Protein AF-A0AA42B8Q0-F1 (afdb_monomer_lite)

Organism: NCBI:txid1215918

Secondary structure (DSSP, 8-state):
-----HHHHHHHHHHHHHHHHHHHHHHHGGG--HHHHHHHHHHHHHHHHHTT-TT--HHHHHHHHHHS-HHHHHHHHHHHHHHTT---SSTT------S-SS------HHHHHHHHHHHHHHHS------SSPP-GGG--

Structure (mmCIF, N/CA/C/O backbone):
data_AF-A0AA42B8Q0-F1
#
_entry.id   AF-A0AA42B8Q0-F1
#
loop_
_atom_site.group_PDB
_atom_site.id
_atom_site.type_symbol
_atom_site.label_atom_id
_atom_site.label_alt_id
_atom_site.label_comp_id
_atom_site.label_asym_id
_atom_site.label_entity_id
_atom_site.label_seq_id
_atom_site.pdbx_PDB_ins_code
_atom_site.Cartn_x
_atom_site.Cartn_y
_atom_site.Cartn_z
_atom_site.occupancy
_atom_site.B_iso_or_equiv
_atom_site.auth_seq_id
_atom_site.auth_comp_id
_atom_site.auth_asym_id
_atom_site.auth_atom_id
_atom_site.pdbx_PDB_model_num
ATOM 1 N N . MET A 1 1 ? -4.979 -36.202 17.375 1.00 39.47 1 MET A N 1
ATOM 2 C CA . MET A 1 1 ? -4.021 -35.081 17.278 1.00 39.47 1 MET A CA 1
ATOM 3 C C . MET A 1 1 ? -3.954 -34.661 15.822 1.00 39.47 1 MET A C 1
ATOM 5 O O . MET A 1 1 ? -3.496 -35.452 15.009 1.00 39.47 1 MET A O 1
ATOM 9 N N . GLN A 1 2 ? -4.483 -33.490 15.465 1.00 44.19 2 GLN A N 1
ATOM 10 C CA . GLN A 1 2 ? -4.248 -32.917 14.136 1.00 44.19 2 GLN A CA 1
ATOM 11 C C . GLN A 1 2 ? -2.818 -32.376 14.113 1.00 44.19 2 GLN A C 1
ATOM 13 O O . GLN A 1 2 ? -2.472 -31.523 14.929 1.00 44.19 2 GLN A O 1
ATOM 18 N N . TYR A 1 3 ? -1.984 -32.899 13.216 1.00 44.22 3 TYR A N 1
ATOM 19 C CA . TYR A 1 3 ? -0.681 -32.313 12.929 1.00 44.22 3 TYR A CA 1
ATOM 20 C C . TYR A 1 3 ? -0.913 -30.927 12.324 1.00 44.22 3 TYR A C 1
ATOM 22 O O . TYR A 1 3 ? -1.395 -30.805 11.200 1.00 44.22 3 TYR A O 1
ATOM 30 N N . PHE A 1 4 ? -0.612 -29.883 13.092 1.00 48.84 4 PHE A N 1
ATOM 31 C CA . PHE A 1 4 ? -0.596 -28.515 12.592 1.00 48.84 4 PHE A CA 1
ATOM 32 C C . PHE A 1 4 ? 0.594 -28.396 11.635 1.00 48.84 4 PHE A C 1
ATOM 34 O O . PHE A 1 4 ? 1.751 -28.418 12.058 1.00 48.84 4 PHE A O 1
ATOM 41 N N . ASN A 1 5 ? 0.322 -28.355 10.334 1.00 57.59 5 ASN A N 1
ATOM 42 C CA . ASN A 1 5 ? 1.360 -28.237 9.324 1.00 57.59 5 ASN A CA 1
ATOM 43 C C . ASN A 1 5 ? 1.930 -26.811 9.363 1.00 57.59 5 ASN A C 1
ATOM 45 O O . ASN A 1 5 ? 1.230 -25.834 9.091 1.00 57.59 5 ASN A O 1
ATOM 49 N N . ILE A 1 6 ? 3.206 -26.683 9.726 1.00 54.44 6 ILE A N 1
ATOM 50 C CA . ILE A 1 6 ? 3.905 -25.391 9.836 1.00 54.44 6 ILE A CA 1
ATOM 51 C C . ILE A 1 6 ? 3.872 -24.636 8.498 1.00 54.44 6 ILE A C 1
ATOM 53 O O . ILE A 1 6 ? 3.787 -23.409 8.486 1.00 54.44 6 ILE A O 1
ATOM 57 N N . PHE A 1 7 ? 3.866 -25.355 7.371 1.00 54.06 7 PHE A N 1
ATOM 58 C CA . PHE A 1 7 ? 3.724 -24.747 6.050 1.00 54.06 7 PHE A CA 1
ATOM 59 C C . PHE A 1 7 ? 2.367 -24.072 5.866 1.00 54.06 7 PHE A C 1
ATOM 61 O O . PHE A 1 7 ? 2.322 -22.940 5.386 1.00 54.06 7 PHE A O 1
ATOM 68 N N . ASP A 1 8 ? 1.284 -24.703 6.322 1.00 56.94 8 ASP A N 1
ATOM 69 C CA . ASP A 1 8 ? -0.042 -24.095 6.264 1.00 56.94 8 ASP A CA 1
ATOM 70 C C . ASP A 1 8 ? -0.073 -22.843 7.142 1.00 56.94 8 ASP A C 1
ATOM 72 O O . ASP A 1 8 ? -0.479 -21.784 6.672 1.00 56.94 8 ASP A O 1
ATOM 76 N N . TYR A 1 9 ? 0.446 -22.897 8.369 1.00 53.69 9 TYR A N 1
ATOM 77 C CA . TYR A 1 9 ? 0.501 -21.722 9.245 1.00 53.69 9 TYR A CA 1
ATOM 78 C C . TYR A 1 9 ? 1.260 -20.539 8.614 1.00 53.69 9 TYR A C 1
ATOM 80 O O . TYR A 1 9 ? 0.763 -19.414 8.629 1.00 53.69 9 TYR A O 1
ATOM 88 N N . LEU A 1 10 ? 2.422 -20.794 8.002 1.00 54.22 10 LEU A N 1
ATOM 89 C CA . LEU A 1 10 ? 3.245 -19.762 7.361 1.00 54.22 10 LEU A CA 1
ATOM 90 C C . LEU A 1 10 ? 2.609 -19.178 6.093 1.00 54.22 10 LEU A C 1
ATOM 92 O O . LEU A 1 10 ? 2.800 -18.001 5.793 1.00 54.22 10 LEU A O 1
ATOM 96 N N . VAL A 1 11 ? 1.868 -19.977 5.325 1.00 58.00 11 VAL A N 1
ATOM 97 C CA . VAL A 1 11 ? 1.119 -19.481 4.159 1.00 58.00 11 VAL A CA 1
ATOM 98 C C . VAL A 1 11 ? -0.072 -18.636 4.615 1.00 58.00 11 VAL A C 1
ATOM 100 O O . VAL A 1 11 ? -0.304 -17.551 4.079 1.00 58.00 11 VAL A O 1
ATOM 103 N N . HIS A 1 12 ? -0.787 -19.076 5.653 1.00 57.50 12 HIS A N 1
ATOM 104 C CA . HIS A 1 12 ? -1.933 -18.353 6.205 1.00 57.50 12 HIS A CA 1
ATOM 105 C C . HIS A 1 12 ? -1.534 -17.043 6.895 1.00 57.50 12 HIS A C 1
ATOM 107 O O . HIS A 1 12 ? -2.275 -16.064 6.784 1.00 57.50 12 HIS A O 1
ATOM 113 N N . SER A 1 13 ? -0.380 -16.996 7.573 1.00 60.75 13 SER A N 1
ATOM 114 C CA . SER A 1 13 ? 0.130 -15.766 8.187 1.00 60.75 13 SER A CA 1
ATOM 115 C C . SER A 1 13 ? 0.492 -14.733 7.119 1.00 60.75 13 SER A C 1
ATOM 117 O O . SER A 1 13 ? 0.012 -13.608 7.176 1.00 60.75 13 SER A O 1
ATOM 119 N N . LYS A 1 14 ? 1.203 -15.143 6.060 1.00 74.88 14 LYS A N 1
ATOM 120 C CA . LYS A 1 14 ? 1.552 -14.256 4.937 1.00 74.88 14 LYS A CA 1
ATOM 121 C C . LYS A 1 14 ? 0.322 -13.704 4.218 1.00 74.88 14 LYS A C 1
ATOM 123 O O . LYS A 1 14 ? 0.270 -12.517 3.909 1.00 74.88 14 LYS A O 1
ATOM 128 N N . ALA A 1 15 ? -0.682 -14.548 3.979 1.00 80.31 15 ALA A N 1
ATOM 129 C CA . ALA A 1 15 ? -1.929 -14.126 3.346 1.00 80.31 15 ALA A CA 1
ATOM 130 C C . ALA A 1 15 ? -2.729 -13.144 4.221 1.00 80.31 15 ALA A C 1
ATOM 132 O O . ALA A 1 15 ? -3.386 -12.245 3.694 1.00 80.31 15 ALA A O 1
ATOM 133 N N . LYS A 1 16 ? -2.681 -13.304 5.551 1.00 85.75 16 LYS A N 1
ATOM 134 C CA . LYS A 1 16 ? -3.299 -12.369 6.499 1.00 85.75 16 LYS A CA 1
ATOM 135 C C . LYS A 1 16 ? -2.592 -11.012 6.465 1.00 85.75 16 LYS A C 1
ATOM 137 O O . LYS A 1 16 ? -3.272 -10.004 6.322 1.00 85.75 16 LYS A O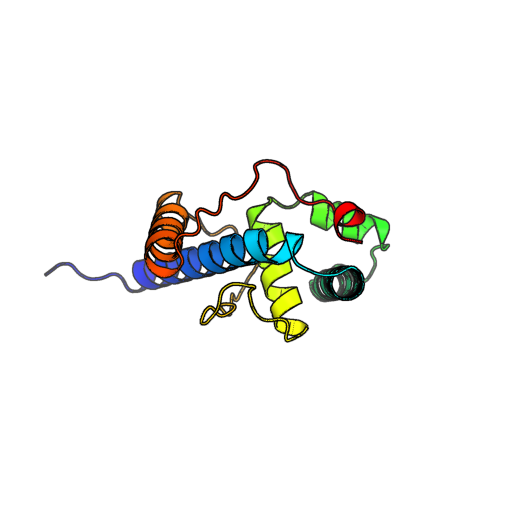 1
ATOM 142 N N . ASP A 1 17 ? -1.266 -10.998 6.541 1.00 89.75 17 ASP A N 1
ATOM 143 C CA . ASP A 1 17 ? -0.472 -9.766 6.591 1.00 89.75 17 ASP A CA 1
ATOM 144 C C . ASP A 1 17 ? -0.626 -8.943 5.301 1.00 89.75 17 ASP A C 1
ATOM 146 O O . ASP A 1 17 ? -0.835 -7.732 5.353 1.00 89.75 17 ASP A O 1
ATOM 150 N N . GLN A 1 18 ? -0.641 -9.605 4.136 1.00 89.06 18 GLN A N 1
ATOM 151 C CA . GLN A 1 18 ? -0.931 -8.952 2.853 1.00 89.06 18 GLN A CA 1
ATOM 152 C C . GLN A 1 18 ? -2.365 -8.404 2.768 1.00 89.06 18 GLN A C 1
ATOM 154 O O . GLN A 1 18 ? -2.595 -7.330 2.209 1.00 89.06 18 GLN A O 1
ATOM 159 N N . ALA A 1 19 ? -3.351 -9.133 3.301 1.00 90.25 19 ALA A N 1
ATOM 160 C CA . ALA A 1 19 ? -4.738 -8.669 3.354 1.00 90.25 19 ALA A CA 1
ATOM 161 C C . ALA A 1 19 ? -4.895 -7.452 4.282 1.00 90.25 19 ALA A C 1
ATOM 163 O O . ALA A 1 19 ? -5.654 -6.531 3.983 1.00 90.25 19 ALA A O 1
ATOM 164 N N . GLU A 1 20 ? -4.166 -7.447 5.394 1.00 92.81 20 GLU A N 1
ATOM 165 C CA . GLU A 1 20 ? -4.131 -6.367 6.372 1.00 92.81 20 GLU A CA 1
ATOM 166 C C . GLU A 1 20 ? -3.482 -5.112 5.811 1.00 92.81 20 GLU A C 1
ATOM 168 O O . GLU A 1 20 ? -4.132 -4.068 5.789 1.00 92.81 20 GLU A O 1
ATOM 173 N N . ASN A 1 21 ? -2.292 -5.230 5.228 1.00 93.88 21 ASN A N 1
ATOM 174 C CA . ASN A 1 21 ? -1.650 -4.129 4.519 1.00 93.88 21 ASN A CA 1
ATOM 175 C C . ASN A 1 21 ? -2.553 -3.561 3.421 1.00 93.88 21 ASN A C 1
ATOM 177 O O . ASN A 1 21 ? -2.723 -2.347 3.344 1.00 93.88 21 ASN A O 1
ATOM 181 N N . ALA A 1 22 ? -3.194 -4.420 2.619 1.00 93.19 22 ALA A N 1
ATOM 182 C CA . ALA A 1 22 ? -4.069 -3.963 1.546 1.00 93.19 22 ALA A CA 1
ATOM 183 C C . ALA A 1 22 ? -5.285 -3.173 2.060 1.00 93.19 22 ALA A C 1
ATOM 185 O O . ALA A 1 22 ? -5.589 -2.104 1.533 1.00 93.19 22 ALA A O 1
ATOM 186 N N . LEU A 1 23 ? -5.973 -3.663 3.098 1.00 94.06 23 LEU A N 1
ATOM 187 C CA . LEU A 1 23 ? -7.122 -2.964 3.688 1.00 94.06 23 LEU A CA 1
ATOM 188 C C . LEU A 1 23 ? -6.706 -1.651 4.363 1.00 94.06 23 LEU A C 1
ATOM 190 O O . LEU A 1 23 ? -7.378 -0.632 4.204 1.00 94.06 23 LEU A O 1
ATOM 194 N N . LEU A 1 24 ? -5.591 -1.649 5.092 1.00 96.06 24 LEU A N 1
ATOM 195 C CA . LEU A 1 24 ? -5.077 -0.445 5.739 1.00 96.06 24 LEU A CA 1
ATOM 196 C C . LEU A 1 24 ? -4.644 0.604 4.707 1.00 96.06 24 LEU A C 1
ATOM 198 O O . LEU A 1 24 ? -4.985 1.778 4.863 1.00 96.06 24 LEU A O 1
ATOM 202 N N . ALA A 1 25 ? -3.973 0.196 3.628 1.00 95.62 25 ALA A N 1
ATOM 203 C CA . ALA A 1 25 ? -3.591 1.076 2.526 1.00 95.62 25 ALA A CA 1
ATOM 204 C C . ALA A 1 25 ? -4.820 1.657 1.813 1.00 95.62 25 ALA A C 1
ATOM 206 O O . ALA A 1 25 ? -4.888 2.866 1.607 1.00 95.62 25 ALA A O 1
ATOM 207 N N . GLU A 1 26 ? -5.830 0.830 1.522 1.00 95.56 26 GLU A N 1
ATOM 208 C CA . GLU A 1 26 ? -7.091 1.252 0.891 1.00 95.56 26 GLU A CA 1
ATOM 209 C C . GLU A 1 26 ? -7.788 2.345 1.713 1.00 95.56 26 GLU A C 1
ATOM 211 O O . GLU A 1 26 ? -8.314 3.314 1.170 1.00 95.56 26 GLU A O 1
ATOM 216 N N . TYR A 1 27 ? -7.762 2.220 3.040 1.00 95.69 27 TYR A N 1
ATOM 217 C CA . TYR A 1 27 ? -8.347 3.215 3.930 1.00 95.69 27 TYR A CA 1
ATOM 218 C C . TYR A 1 27 ? -7.464 4.453 4.120 1.00 95.69 27 TYR A C 1
ATOM 220 O O . TYR A 1 27 ? -7.992 5.550 4.318 1.00 95.69 27 TYR A O 1
ATOM 228 N N . THR A 1 28 ? -6.142 4.296 4.097 1.00 95.88 28 THR A N 1
ATOM 229 C CA . THR A 1 28 ? -5.180 5.378 4.360 1.00 95.88 28 THR A CA 1
ATOM 230 C C . THR A 1 28 ? -5.031 6.300 3.155 1.00 95.88 28 THR A C 1
ATOM 232 O O . THR A 1 28 ? -5.075 7.516 3.318 1.00 95.88 28 THR A O 1
ATOM 235 N N . LEU A 1 29 ? -4.956 5.742 1.943 1.00 94.44 29 LEU A N 1
ATOM 236 C CA . LEU A 1 29 ? -4.660 6.475 0.710 1.00 94.44 29 LEU A CA 1
ATOM 237 C C . LEU A 1 29 ? -5.555 7.714 0.471 1.00 94.44 29 LEU A C 1
ATOM 239 O O . LEU A 1 29 ? -5.014 8.778 0.165 1.00 94.44 29 LEU A O 1
ATOM 243 N N . PRO A 1 30 ? -6.893 7.664 0.655 1.00 93.38 30 PRO A N 1
ATOM 244 C CA . PRO A 1 30 ? -7.746 8.836 0.447 1.00 93.38 30 PRO A CA 1
ATOM 245 C C . PRO A 1 30 ? -7.548 9.955 1.479 1.00 93.38 30 PRO A C 1
ATOM 247 O O . PRO A 1 30 ? -8.021 11.063 1.247 1.00 93.38 30 PRO A O 1
ATOM 250 N N . LYS A 1 31 ? -6.899 9.670 2.617 1.00 94.06 31 LYS A N 1
ATOM 251 C CA . LYS A 1 31 ? -6.686 10.626 3.717 1.00 94.06 31 LYS A CA 1
ATOM 252 C C . LYS A 1 31 ? -5.333 11.325 3.668 1.00 94.06 31 LYS A C 1
ATOM 254 O O . LYS A 1 31 ? -5.114 12.240 4.453 1.00 94.06 31 LYS A O 1
ATOM 259 N N . LEU A 1 32 ? -4.440 10.888 2.783 1.00 93.81 32 LEU A N 1
ATOM 260 C CA . LEU A 1 32 ? -3.162 11.551 2.573 1.00 93.81 32 LEU A CA 1
ATOM 261 C C . LEU A 1 32 ? -3.390 12.932 1.956 1.00 93.81 32 LEU A C 1
ATOM 263 O O . LEU A 1 32 ? -4.212 13.087 1.043 1.00 93.81 32 LEU A O 1
ATOM 267 N N . ASP A 1 33 ? -2.644 13.918 2.443 1.00 93.94 33 ASP A N 1
ATOM 268 C CA . ASP A 1 33 ? -2.584 15.231 1.813 1.00 93.94 33 ASP A CA 1
ATOM 269 C C . ASP A 1 33 ? -1.796 15.180 0.490 1.00 93.94 33 ASP A C 1
ATOM 271 O O . ASP A 1 33 ? -1.260 14.141 0.092 1.00 93.94 33 ASP A O 1
ATOM 275 N N . GLY A 1 34 ? -1.764 16.305 -0.230 1.00 92.12 34 GLY A N 1
ATOM 276 C CA . GLY A 1 34 ? -1.089 16.385 -1.527 1.00 92.12 34 GLY A CA 1
ATOM 277 C C . GLY A 1 34 ? 0.420 16.135 -1.453 1.00 92.12 34 GLY A C 1
ATOM 278 O O . GLY A 1 34 ? 0.972 15.5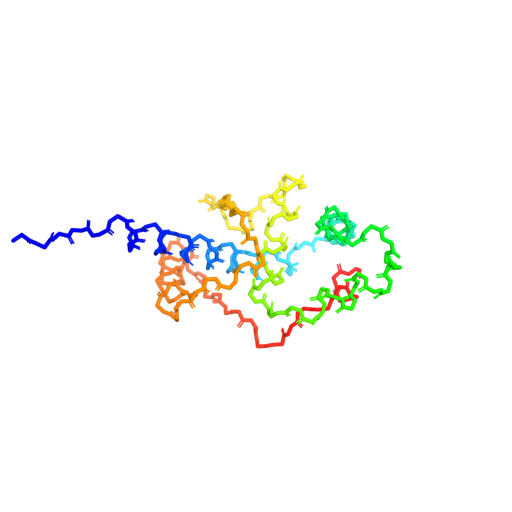22 -2.363 1.00 92.12 34 GLY A O 1
ATOM 279 N N . LEU A 1 35 ? 1.082 16.547 -0.369 1.00 92.50 35 LEU A N 1
ATOM 280 C CA . LEU A 1 35 ? 2.525 16.371 -0.210 1.00 92.50 35 LEU A CA 1
ATOM 281 C C . LEU A 1 35 ? 2.865 14.897 0.037 1.00 92.50 35 LEU A C 1
ATOM 283 O O . LEU A 1 35 ? 3.711 14.337 -0.658 1.00 92.50 35 LEU A O 1
ATOM 287 N N . CYS A 1 36 ? 2.155 14.245 0.961 1.00 94.19 36 CYS A N 1
ATOM 288 C CA . CYS A 1 36 ? 2.317 12.818 1.234 1.00 94.19 36 CYS A CA 1
ATOM 289 C C . CYS A 1 36 ? 2.026 11.968 -0.006 1.00 94.19 36 CYS A C 1
ATOM 291 O O . CYS A 1 36 ? 2.688 10.962 -0.245 1.00 94.19 36 CYS A O 1
ATOM 293 N N . LYS A 1 37 ? 1.045 12.374 -0.813 1.00 94.19 37 LYS A N 1
ATOM 294 C CA . LYS A 1 37 ? 0.709 11.732 -2.087 1.00 94.19 37 LYS A CA 1
ATOM 295 C C . LYS A 1 37 ? 1.839 11.818 -3.111 1.00 94.19 37 LYS A C 1
ATOM 297 O O . LYS A 1 37 ? 2.195 10.804 -3.709 1.00 94.19 37 LYS A O 1
ATOM 302 N N . GLN A 1 38 ? 2.457 12.987 -3.254 1.00 93.25 38 GLN A N 1
ATOM 303 C CA . GLN A 1 38 ? 3.622 13.160 -4.125 1.00 93.25 38 GLN A CA 1
ATOM 304 C C . GLN A 1 38 ? 4.806 12.304 -3.664 1.00 93.25 38 GLN A C 1
ATOM 306 O O . GLN A 1 38 ? 5.358 11.549 -4.463 1.00 93.25 38 GLN A O 1
ATOM 311 N N . GLN A 1 39 ? 5.126 12.335 -2.367 1.00 94.81 39 GLN A N 1
ATOM 312 C CA . GLN A 1 39 ? 6.188 11.507 -1.783 1.00 94.81 39 GLN A CA 1
ATOM 313 C C . GLN A 1 39 ? 5.922 10.009 -1.973 1.00 94.81 39 GLN A C 1
ATOM 315 O O . GLN A 1 39 ? 6.826 9.253 -2.323 1.00 94.81 39 GLN A O 1
ATOM 320 N N . LEU A 1 40 ? 4.669 9.575 -1.801 1.00 95.00 40 LEU A N 1
ATOM 321 C CA . LEU A 1 40 ? 4.258 8.193 -2.039 1.00 95.00 40 LEU A CA 1
ATOM 322 C C . LEU A 1 40 ? 4.521 7.767 -3.488 1.00 95.00 40 LEU A C 1
ATOM 324 O O . LEU A 1 40 ? 5.037 6.675 -3.723 1.00 95.00 40 LEU A O 1
ATOM 328 N N . VAL A 1 41 ? 4.176 8.609 -4.465 1.00 93.12 41 VAL A N 1
ATOM 329 C CA . VAL A 1 41 ? 4.406 8.318 -5.888 1.00 93.12 41 VAL A CA 1
ATOM 330 C C . VAL A 1 41 ? 5.903 8.192 -6.179 1.00 93.12 41 VAL A C 1
ATOM 332 O O . VAL A 1 41 ? 6.311 7.229 -6.830 1.00 93.12 41 VAL A O 1
ATOM 335 N N . GLU A 1 42 ? 6.724 9.110 -5.670 1.00 92.69 42 GLU A N 1
ATOM 336 C CA . GLU A 1 42 ? 8.184 9.062 -5.822 1.00 92.69 42 GLU A CA 1
ATOM 337 C C . GLU A 1 42 ? 8.782 7.792 -5.202 1.00 92.69 42 GLU A C 1
ATOM 339 O O . GLU A 1 42 ? 9.585 7.107 -5.843 1.00 92.69 42 GLU A O 1
ATOM 344 N N . GLN A 1 43 ? 8.332 7.419 -4.001 1.00 94.19 43 GLN A N 1
ATOM 345 C CA . GLN A 1 43 ? 8.804 6.217 -3.317 1.00 94.19 43 GLN A CA 1
ATOM 346 C C . GLN A 1 43 ? 8.391 4.938 -4.053 1.00 94.19 43 GLN A C 1
ATOM 348 O O . GLN A 1 43 ? 9.196 4.020 -4.209 1.00 94.19 43 GLN A O 1
ATOM 353 N N . LEU A 1 44 ? 7.163 4.869 -4.572 1.00 92.31 44 LEU A N 1
ATOM 354 C CA . LEU A 1 44 ? 6.726 3.740 -5.395 1.00 92.31 44 LEU A CA 1
ATOM 355 C C . LEU A 1 44 ? 7.572 3.612 -6.669 1.00 92.31 44 LEU A C 1
ATOM 357 O O . LEU A 1 44 ? 7.954 2.503 -7.047 1.00 92.31 44 LEU A O 1
ATOM 361 N N . GLU A 1 45 ? 7.886 4.728 -7.332 1.00 90.56 45 GLU A N 1
ATOM 362 C CA . GLU A 1 45 ? 8.771 4.722 -8.498 1.00 90.56 45 GLU A CA 1
ATOM 363 C C . GLU A 1 45 ? 10.186 4.243 -8.131 1.00 90.56 45 GLU A C 1
ATOM 365 O O . GLU A 1 45 ? 10.781 3.469 -8.886 1.00 90.56 45 GLU A O 1
ATOM 370 N N . PHE A 1 46 ? 10.711 4.647 -6.970 1.00 90.44 46 PHE A N 1
ATOM 371 C CA . PHE A 1 46 ? 12.002 4.190 -6.451 1.00 90.44 46 PHE A CA 1
ATOM 372 C C . PHE A 1 46 ? 12.021 2.677 -6.182 1.00 90.44 46 PHE A C 1
ATOM 374 O O . PHE A 1 46 ? 12.887 1.975 -6.715 1.00 90.44 46 PHE A O 1
ATOM 381 N N . ILE A 1 47 ? 11.036 2.157 -5.440 1.00 89.06 47 ILE A N 1
ATOM 382 C CA . ILE A 1 47 ? 10.900 0.722 -5.129 1.00 89.06 47 ILE A CA 1
ATOM 383 C C . ILE A 1 47 ? 10.839 -0.102 -6.421 1.00 89.06 47 ILE A C 1
ATOM 385 O O . ILE A 1 47 ? 11.542 -1.104 -6.566 1.00 89.06 47 ILE A O 1
ATOM 389 N N . LEU A 1 48 ? 10.036 0.332 -7.396 1.00 86.50 48 LEU A N 1
ATOM 390 C CA . LEU A 1 48 ? 9.870 -0.386 -8.660 1.00 86.50 48 LEU A CA 1
ATOM 391 C C . LEU A 1 48 ? 11.147 -0.387 -9.512 1.00 86.50 48 LEU A C 1
ATOM 393 O O . LEU A 1 48 ? 11.449 -1.400 -10.144 1.00 86.50 48 LEU A O 1
ATOM 397 N N . ARG A 1 49 ? 11.927 0.702 -9.511 1.00 85.00 49 ARG A N 1
ATOM 398 C CA . ARG A 1 49 ? 13.250 0.739 -10.164 1.00 85.00 49 ARG A CA 1
ATOM 399 C C . ARG A 1 49 ? 14.222 -0.231 -9.501 1.00 85.00 49 ARG A C 1
ATOM 401 O O . ARG A 1 49 ? 14.880 -1.000 -10.205 1.00 85.00 49 ARG A O 1
ATOM 408 N N . ALA A 1 50 ? 14.284 -0.216 -8.169 1.00 82.56 50 ALA A N 1
ATOM 409 C CA . ALA A 1 50 ? 15.166 -1.078 -7.384 1.00 82.56 50 ALA A CA 1
ATOM 410 C C . ALA A 1 50 ? 14.849 -2.573 -7.571 1.00 82.56 50 ALA A C 1
ATOM 412 O O . ALA A 1 50 ? 15.758 -3.400 -7.567 1.00 82.56 50 ALA A O 1
ATOM 413 N N . ALA A 1 51 ? 13.585 -2.919 -7.828 1.00 75.31 51 ALA A N 1
ATOM 414 C CA . ALA A 1 51 ? 13.127 -4.289 -8.065 1.00 75.31 51 ALA A CA 1
ATOM 415 C C . ALA A 1 51 ? 13.518 -4.889 -9.437 1.00 75.31 51 ALA A C 1
ATOM 417 O O . ALA A 1 51 ? 13.041 -5.966 -9.790 1.00 75.31 51 ALA A O 1
ATOM 418 N N . GLY A 1 52 ? 14.378 -4.231 -10.223 1.00 67.44 52 GLY A N 1
ATOM 419 C CA . GLY A 1 52 ? 14.833 -4.757 -11.515 1.00 67.44 52 GLY A CA 1
ATOM 420 C C . GLY A 1 52 ? 14.202 -4.085 -12.736 1.00 67.44 52 GLY A C 1
ATOM 421 O O . GLY A 1 52 ? 14.294 -4.622 -13.839 1.00 67.44 52 GLY A O 1
ATOM 422 N N . LEU A 1 53 ? 13.662 -2.869 -12.577 1.00 64.31 53 LEU A N 1
ATOM 423 C CA . LEU A 1 53 ? 13.318 -1.959 -13.678 1.00 64.31 53 LEU A CA 1
ATOM 424 C C . LEU A 1 53 ? 14.344 -0.798 -13.824 1.00 64.31 53 LEU A C 1
ATOM 426 O O . LEU A 1 53 ? 13.936 0.365 -13.897 1.00 64.31 53 LEU A O 1
ATOM 430 N N . PRO A 1 54 ? 15.673 -1.042 -13.872 1.00 53.81 54 PRO A N 1
ATOM 431 C CA . PRO A 1 54 ? 16.678 0.023 -13.826 1.00 53.81 54 PRO A CA 1
ATOM 432 C C . PRO A 1 54 ? 16.778 0.847 -15.122 1.00 53.81 54 PRO A C 1
ATOM 434 O O . PRO A 1 54 ? 17.287 1.963 -15.093 1.00 53.81 54 PRO A O 1
ATOM 437 N N . SER A 1 55 ? 16.285 0.338 -16.255 1.00 57.12 55 SER A N 1
ATOM 438 C CA . SER A 1 55 ? 16.406 0.966 -17.585 1.00 57.12 55 SER A CA 1
ATOM 439 C C . SER A 1 55 ? 15.089 1.519 -18.138 1.00 57.12 55 SER A C 1
ATOM 441 O O . SER A 1 55 ? 14.993 1.851 -19.320 1.00 57.12 55 SER A O 1
ATOM 443 N N . VAL A 1 56 ? 14.055 1.620 -17.302 1.00 64.69 56 VAL A N 1
ATOM 444 C CA . VAL A 1 56 ? 12.695 1.890 -17.766 1.00 64.69 56 VAL A CA 1
ATOM 445 C C . VAL A 1 56 ? 12.293 3.337 -17.469 1.00 64.69 56 VAL A C 1
ATOM 447 O O . VAL A 1 56 ? 12.531 3.864 -16.383 1.00 64.69 56 VAL A O 1
ATOM 450 N N . THR A 1 57 ? 11.714 4.016 -18.463 1.00 77.12 57 THR A N 1
ATOM 451 C CA . THR A 1 57 ? 11.250 5.405 -18.323 1.00 77.12 57 THR A CA 1
ATOM 452 C C . THR A 1 57 ? 10.170 5.510 -17.242 1.00 77.12 57 THR A C 1
ATOM 454 O O . THR A 1 57 ? 9.459 4.543 -16.965 1.00 77.12 57 THR A O 1
ATOM 457 N N . GLN A 1 58 ? 9.985 6.700 -16.662 1.00 77.81 58 GLN A N 1
ATOM 458 C CA . GLN A 1 58 ? 8.932 6.951 -15.664 1.00 77.81 58 GLN A CA 1
ATOM 459 C C . GLN A 1 58 ? 7.544 6.496 -16.151 1.00 77.81 58 GLN A C 1
ATOM 461 O O . GLN A 1 58 ? 6.786 5.864 -15.419 1.00 77.81 58 GLN A O 1
ATOM 466 N N . ARG A 1 59 ?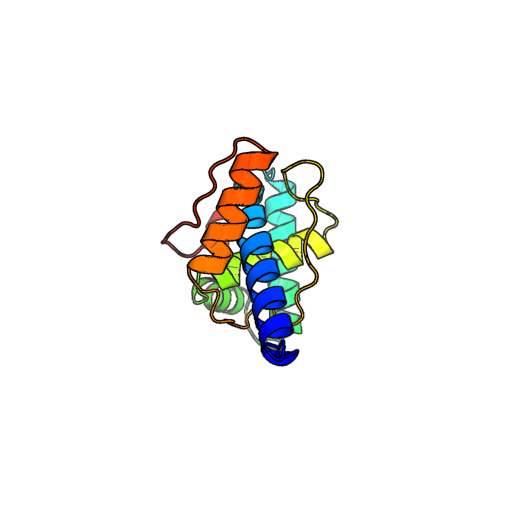 7.245 6.733 -17.434 1.00 80.00 59 ARG A N 1
ATOM 467 C CA . ARG A 1 59 ? 6.017 6.268 -18.095 1.00 80.00 59 ARG A CA 1
ATOM 468 C C . ARG A 1 59 ? 5.842 4.753 -18.004 1.00 80.00 59 ARG A C 1
ATOM 470 O O . ARG A 1 59 ? 4.737 4.274 -17.753 1.00 80.00 59 ARG A O 1
ATOM 477 N N . ASN A 1 60 ? 6.911 3.999 -18.210 1.00 80.62 60 ASN A N 1
ATOM 478 C CA . ASN A 1 60 ? 6.846 2.547 -18.181 1.00 80.62 60 ASN A CA 1
ATOM 479 C C . ASN A 1 60 ? 6.721 2.021 -16.748 1.00 80.62 60 ASN A C 1
ATOM 481 O O . ASN A 1 60 ? 5.968 1.083 -16.540 1.00 80.62 60 ASN A O 1
ATOM 485 N N . ILE A 1 61 ? 7.365 2.652 -15.760 1.00 84.69 61 ILE A N 1
ATOM 486 C CA . ILE A 1 61 ? 7.187 2.303 -14.338 1.00 84.69 61 ILE A CA 1
ATOM 487 C C . ILE A 1 61 ? 5.720 2.462 -13.928 1.00 84.69 61 ILE A C 1
ATOM 489 O O . ILE A 1 61 ? 5.125 1.536 -13.377 1.00 84.69 61 ILE A O 1
ATOM 493 N N . ARG A 1 62 ? 5.111 3.599 -14.283 1.00 86.62 62 ARG A N 1
ATOM 494 C CA . ARG A 1 62 ? 3.684 3.860 -14.051 1.00 86.62 62 ARG A CA 1
ATOM 495 C C . ARG A 1 62 ? 2.795 2.837 -14.753 1.00 86.62 62 ARG A C 1
ATOM 497 O O . ARG A 1 62 ? 1.853 2.329 -14.161 1.00 86.62 62 ARG A O 1
ATOM 504 N N . THR A 1 63 ? 3.123 2.492 -15.998 1.00 85.19 63 THR A N 1
ATOM 505 C CA . THR A 1 63 ? 2.394 1.464 -16.758 1.00 85.19 63 THR A CA 1
ATOM 506 C C . THR A 1 63 ? 2.492 0.097 -16.080 1.00 85.19 63 THR A C 1
ATOM 508 O O . THR A 1 63 ? 1.480 -0.580 -15.927 1.00 85.19 63 THR A O 1
ATOM 511 N N . THR A 1 64 ? 3.681 -0.295 -15.620 1.00 85.38 64 THR A N 1
ATOM 512 C CA . THR A 1 64 ? 3.888 -1.548 -14.886 1.00 85.38 64 THR A CA 1
ATOM 513 C C . THR A 1 64 ? 3.074 -1.576 -13.598 1.00 85.38 64 THR A C 1
ATOM 515 O O . THR A 1 64 ? 2.376 -2.556 -13.354 1.00 85.38 64 THR A O 1
ATOM 518 N N . PHE A 1 65 ? 3.097 -0.497 -12.808 1.00 88.44 65 PHE A N 1
ATOM 519 C CA . PHE A 1 65 ? 2.272 -0.399 -11.605 1.00 88.44 65 PHE A CA 1
ATOM 520 C C . PHE A 1 65 ? 0.781 -0.542 -11.922 1.00 88.44 65 PHE A C 1
ATOM 522 O O . PHE A 1 65 ? 0.080 -1.301 -11.256 1.00 88.44 65 PHE A O 1
ATOM 529 N N . ASN A 1 66 ? 0.299 0.149 -12.956 1.00 87.31 66 ASN A N 1
ATOM 530 C CA . ASN A 1 66 ? -1.106 0.123 -13.367 1.00 87.31 66 ASN A CA 1
ATOM 531 C C . ASN A 1 66 ? -1.564 -1.264 -13.862 1.00 87.31 66 ASN A C 1
ATOM 533 O O . ASN A 1 66 ? -2.757 -1.552 -13.837 1.00 87.31 66 ASN A O 1
ATOM 537 N N . ASN A 1 67 ? -0.633 -2.121 -14.294 1.00 87.19 67 ASN A N 1
ATOM 538 C CA . ASN A 1 67 ? -0.920 -3.492 -14.726 1.00 87.19 67 ASN A CA 1
ATOM 539 C C . ASN A 1 67 ? -1.009 -4.493 -13.564 1.00 87.19 67 ASN A C 1
ATOM 541 O O . ASN A 1 67 ? -1.448 -5.627 -13.768 1.00 87.19 67 ASN A O 1
ATOM 545 N N . TYR A 1 68 ? -0.588 -4.116 -12.356 1.00 88.25 68 TYR A N 1
ATOM 546 C CA . TYR A 1 68 ? -0.750 -4.967 -11.185 1.00 88.25 68 TYR A CA 1
ATOM 547 C C . TYR A 1 68 ? -2.208 -5.017 -10.727 1.00 88.25 68 TYR A C 1
ATOM 549 O O . TYR A 1 68 ? -2.975 -4.067 -10.881 1.00 88.25 68 TYR A O 1
ATOM 557 N N . SER A 1 69 ? -2.592 -6.134 -10.105 1.00 88.75 69 SER A N 1
ATOM 558 C CA . SER A 1 69 ? -3.886 -6.215 -9.428 1.00 88.75 69 SER A CA 1
ATOM 559 C C . SER A 1 69 ? -3.961 -5.176 -8.307 1.00 88.75 69 SER A C 1
ATOM 561 O O . SER A 1 69 ? -2.950 -4.863 -7.675 1.00 88.75 69 SER A O 1
ATOM 563 N N . ARG A 1 70 ? -5.167 -4.695 -7.985 1.00 90.50 70 ARG A N 1
ATOM 564 C CA . ARG A 1 70 ? -5.358 -3.729 -6.893 1.00 90.50 70 ARG A CA 1
ATOM 565 C C . ARG A 1 70 ? -4.732 -4.181 -5.580 1.00 90.50 70 ARG A C 1
ATOM 567 O O . ARG A 1 70 ? -4.130 -3.381 -4.880 1.00 90.50 70 ARG A O 1
ATOM 574 N N . LEU A 1 71 ? -4.824 -5.467 -5.256 1.00 88.94 71 LEU A N 1
ATOM 575 C CA . LEU A 1 71 ? -4.224 -5.990 -4.037 1.00 88.94 71 LEU A CA 1
ATOM 576 C C . LEU A 1 71 ? -2.690 -5.865 -4.046 1.00 88.94 71 LEU A C 1
ATOM 578 O O . LEU A 1 71 ? -2.115 -5.438 -3.049 1.00 88.94 71 LEU A O 1
ATOM 582 N N . GLN A 1 72 ? -2.032 -6.189 -5.161 1.00 89.00 72 GLN A N 1
ATOM 583 C CA . GLN A 1 72 ? -0.582 -5.998 -5.309 1.00 89.00 72 GLN A CA 1
ATOM 584 C C . GLN A 1 72 ? -0.212 -4.514 -5.217 1.00 89.00 72 GLN A C 1
ATOM 586 O O . GLN A 1 72 ? 0.719 -4.152 -4.505 1.00 89.00 72 GLN A O 1
ATOM 591 N N . GLN A 1 73 ? -0.981 -3.644 -5.875 1.00 92.56 73 GLN A N 1
ATOM 592 C CA . GLN A 1 73 ? -0.782 -2.197 -5.804 1.00 92.56 73 GLN A CA 1
ATOM 593 C C . GLN A 1 73 ? -0.903 -1.676 -4.369 1.00 92.56 73 GLN A C 1
ATOM 595 O O . GLN A 1 73 ? -0.049 -0.923 -3.922 1.00 92.56 73 GLN A O 1
ATOM 600 N N . LEU A 1 74 ? -1.917 -2.108 -3.620 1.00 93.81 74 LEU A N 1
ATOM 601 C CA . LEU A 1 74 ? -2.115 -1.702 -2.228 1.00 93.81 74 LEU A CA 1
ATOM 602 C C . LEU A 1 74 ? -1.018 -2.234 -1.297 1.00 93.81 74 LEU A C 1
ATOM 604 O O . LEU A 1 74 ? -0.642 -1.550 -0.353 1.00 93.81 74 LEU A O 1
ATOM 608 N N . ASN A 1 75 ? -0.475 -3.423 -1.566 1.00 92.75 75 ASN A N 1
ATOM 609 C CA . ASN A 1 75 ? 0.668 -3.949 -0.818 1.00 92.75 75 ASN A CA 1
ATOM 610 C C . ASN A 1 75 ? 1.960 -3.175 -1.116 1.00 92.75 75 ASN A C 1
ATOM 612 O O . ASN A 1 75 ? 2.728 -2.910 -0.195 1.00 92.75 75 ASN A O 1
ATOM 616 N N . LEU A 1 76 ? 2.174 -2.750 -2.366 1.00 92.62 76 LEU A N 1
ATOM 617 C CA . LEU A 1 76 ? 3.249 -1.810 -2.702 1.00 92.62 76 LEU A CA 1
ATOM 618 C C . LEU A 1 76 ? 3.047 -0.450 -2.025 1.00 92.62 76 LEU A C 1
ATOM 620 O O . LEU A 1 76 ? 4.008 0.122 -1.524 1.00 92.62 76 LEU A O 1
ATOM 624 N N . VAL A 1 77 ? 1.810 0.057 -1.982 1.00 95.19 77 VAL A N 1
ATOM 625 C CA . VAL A 1 77 ? 1.475 1.305 -1.278 1.00 95.19 77 VAL A CA 1
ATOM 626 C C . VAL A 1 77 ? 1.780 1.177 0.211 1.00 95.19 77 VAL A C 1
ATOM 628 O O . VAL A 1 77 ? 2.413 2.066 0.762 1.00 95.19 77 VAL A O 1
ATOM 631 N N . ALA A 1 78 ? 1.394 0.076 0.858 1.00 95.56 78 ALA A N 1
ATOM 632 C CA . ALA A 1 78 ? 1.714 -0.164 2.265 1.00 95.56 78 ALA A CA 1
ATOM 633 C C . ALA A 1 78 ? 3.229 -0.181 2.518 1.00 95.56 78 ALA A C 1
ATOM 635 O O . ALA A 1 78 ? 3.686 0.444 3.469 1.00 95.56 78 ALA A O 1
ATOM 636 N N . LEU A 1 79 ? 4.003 -0.841 1.648 1.00 94.25 79 LEU A N 1
ATOM 637 C CA . LEU A 1 79 ? 5.466 -0.844 1.730 1.00 94.25 79 LEU A CA 1
ATOM 638 C C . LEU A 1 79 ? 6.046 0.569 1.572 1.00 94.25 79 LEU A C 1
ATOM 640 O O . LEU A 1 79 ? 6.879 0.981 2.367 1.00 94.25 79 LEU A O 1
ATOM 644 N N . ALA A 1 80 ? 5.580 1.334 0.586 1.00 94.94 80 ALA A N 1
ATOM 645 C CA . ALA A 1 80 ? 6.055 2.696 0.365 1.00 94.94 80 ALA A CA 1
ATOM 646 C C . ALA A 1 80 ? 5.690 3.641 1.523 1.00 94.94 80 ALA A C 1
ATOM 648 O O . ALA A 1 80 ? 6.508 4.458 1.926 1.00 94.94 80 ALA A O 1
ATOM 649 N N . LEU A 1 81 ? 4.485 3.520 2.089 1.00 96.50 81 LEU A N 1
ATOM 650 C CA . LEU A 1 81 ? 4.086 4.281 3.277 1.00 96.50 81 LEU A CA 1
ATOM 651 C C . LEU A 1 81 ? 4.922 3.899 4.499 1.00 96.50 81 LEU A C 1
ATOM 653 O O . LEU A 1 81 ? 5.274 4.773 5.285 1.00 96.50 81 LEU A O 1
ATOM 657 N N . GLN A 1 82 ? 5.264 2.617 4.636 1.00 95.50 82 GLN A N 1
ATOM 658 C CA . GLN A 1 82 ? 6.172 2.144 5.671 1.00 95.50 82 GLN A CA 1
ATOM 659 C C . GLN A 1 82 ? 7.578 2.739 5.512 1.00 95.50 82 GLN A C 1
ATOM 661 O O . GLN A 1 82 ? 8.120 3.225 6.498 1.00 95.50 82 GLN A O 1
ATOM 666 N N . ASP A 1 83 ? 8.140 2.750 4.300 1.00 94.50 83 ASP A N 1
ATOM 667 C CA . ASP A 1 83 ? 9.455 3.350 4.015 1.00 94.50 83 ASP A CA 1
ATOM 668 C C . ASP A 1 83 ? 9.489 4.868 4.266 1.00 94.50 83 ASP A C 1
ATOM 670 O O . ASP A 1 83 ? 10.544 5.425 4.561 1.00 94.50 83 ASP A O 1
ATOM 674 N N . LEU A 1 84 ? 8.342 5.541 4.134 1.00 95.75 84 LEU A N 1
ATOM 675 C CA . LEU A 1 84 ? 8.177 6.974 4.399 1.00 95.75 84 LEU A CA 1
ATOM 676 C C . LEU A 1 84 ? 7.855 7.288 5.872 1.00 95.75 84 LEU A C 1
ATOM 678 O O . LEU A 1 84 ? 7.553 8.438 6.186 1.00 95.75 84 LEU A O 1
ATOM 682 N N . ASP A 1 85 ? 7.860 6.288 6.760 1.00 95.69 85 ASP A N 1
ATOM 683 C CA . ASP A 1 85 ? 7.453 6.406 8.168 1.00 95.69 85 ASP A CA 1
ATOM 684 C C . ASP A 1 85 ? 6.021 6.968 8.362 1.00 95.69 85 ASP A C 1
ATOM 686 O O . ASP A 1 85 ? 5.674 7.524 9.408 1.00 95.69 85 ASP A O 1
ATOM 690 N N . ILE A 1 86 ? 5.142 6.798 7.366 1.00 95.56 86 ILE A N 1
ATOM 691 C CA . ILE A 1 86 ? 3.741 7.232 7.424 1.00 95.56 86 ILE A CA 1
ATOM 692 C C . ILE A 1 86 ? 2.900 6.095 7.997 1.00 95.56 86 ILE A C 1
ATOM 694 O O . ILE A 1 86 ? 2.669 5.085 7.335 1.00 95.56 86 ILE A O 1
ATOM 698 N N . ALA A 1 87 ? 2.394 6.258 9.218 1.00 95.69 87 ALA A N 1
ATOM 699 C CA . ALA A 1 87 ? 1.558 5.252 9.872 1.00 95.69 87 ALA A CA 1
ATOM 700 C C . ALA A 1 87 ? 0.191 5.047 9.170 1.00 95.69 87 ALA A C 1
ATOM 702 O O . ALA A 1 87 ? -0.328 5.967 8.528 1.00 95.69 87 ALA A O 1
ATOM 703 N N . PRO A 1 88 ? -0.447 3.866 9.321 1.00 96.06 88 PRO A N 1
ATOM 704 C CA . PRO A 1 88 ? -1.824 3.663 8.883 1.00 96.06 88 PRO A CA 1
ATOM 705 C C . PRO A 1 88 ? -2.780 4.675 9.522 1.00 96.06 88 PRO A C 1
ATOM 707 O O . PRO A 1 88 ? -2.664 5.000 10.700 1.00 96.06 88 PRO A O 1
ATOM 710 N N . ALA A 1 89 ? -3.812 5.096 8.790 1.00 95.19 89 ALA A N 1
ATOM 711 C CA . ALA A 1 89 ? -4.803 6.050 9.299 1.00 95.19 89 ALA A CA 1
ATOM 712 C C . ALA A 1 89 ? -5.819 5.456 10.306 1.00 95.19 89 ALA A C 1
ATOM 714 O O . ALA A 1 89 ? -6.878 6.045 10.541 1.00 95.19 89 ALA A O 1
ATOM 715 N N . LEU A 1 90 ? -5.554 4.258 10.833 1.00 93.44 90 LEU A N 1
ATOM 716 C CA . LEU A 1 90 ? -6.291 3.645 11.935 1.00 93.44 90 LEU A CA 1
ATOM 717 C C . LEU A 1 90 ? -5.348 3.515 13.126 1.00 93.44 90 LEU A C 1
ATOM 719 O O . LEU A 1 90 ? -4.310 2.864 13.020 1.00 93.44 90 LEU A O 1
ATOM 723 N N . ASP A 1 91 ? -5.733 4.102 14.256 1.00 90.31 91 ASP A N 1
ATOM 724 C CA . ASP A 1 91 ? -4.907 4.113 15.460 1.00 90.31 91 ASP A CA 1
ATOM 725 C C . ASP A 1 91 ? -4.580 2.691 15.934 1.00 90.31 91 ASP A C 1
ATOM 727 O O . ASP A 1 91 ? -5.426 1.793 15.923 1.00 90.31 91 ASP A O 1
ATOM 731 N N . ASN A 1 92 ? -3.358 2.479 16.427 1.00 89.75 92 ASN A N 1
ATOM 732 C CA . ASN A 1 92 ? -2.892 1.173 16.914 1.00 89.75 92 ASN A CA 1
ATOM 733 C C . ASN A 1 92 ? -2.947 0.051 15.855 1.00 89.75 92 ASN A C 1
ATOM 735 O O . ASN A 1 92 ? -3.141 -1.121 16.202 1.00 89.75 92 ASN A O 1
ATOM 739 N N . GLU A 1 93 ? -2.831 0.401 14.575 1.00 94.50 93 GLU A N 1
ATOM 740 C CA . GLU A 1 93 ? -2.533 -0.514 13.473 1.00 94.50 93 GLU A CA 1
ATOM 741 C C . GLU A 1 93 ? -1.117 -0.233 12.954 1.00 94.50 93 GLU A C 1
ATOM 743 O O . GLU A 1 93 ? -0.605 0.878 13.086 1.00 94.50 93 GLU A O 1
ATOM 748 N N . VAL A 1 94 ? -0.472 -1.243 12.373 1.00 94.38 94 VAL A N 1
ATOM 749 C CA . VAL A 1 94 ? 0.900 -1.142 11.859 1.00 94.38 94 VAL A CA 1
ATOM 750 C C . VAL A 1 94 ? 0.998 -1.793 10.487 1.00 94.38 94 VAL A C 1
ATOM 752 O O . VAL A 1 94 ? 0.237 -2.710 10.173 1.00 94.38 94 VAL A O 1
ATOM 755 N N . TRP A 1 95 ? 1.949 -1.335 9.675 1.00 94.62 95 TRP A N 1
ATOM 756 C CA . TRP A 1 95 ? 2.312 -2.033 8.446 1.00 94.62 95 TRP A CA 1
ATOM 757 C C . TRP A 1 95 ? 3.022 -3.340 8.786 1.00 94.62 95 TRP A C 1
ATOM 759 O O . TRP A 1 95 ? 3.952 -3.374 9.593 1.00 94.62 95 TRP A O 1
ATOM 769 N N . ASN A 1 96 ? 2.579 -4.430 8.170 1.00 92.25 96 ASN A N 1
ATOM 770 C CA . ASN A 1 96 ? 3.208 -5.731 8.327 1.00 92.25 96 ASN A CA 1
ATOM 771 C C . ASN A 1 96 ? 4.374 -5.856 7.348 1.00 92.25 96 ASN A C 1
ATOM 773 O O . ASN A 1 96 ? 4.240 -5.530 6.168 1.00 92.25 96 ASN A O 1
ATOM 777 N N . ASN A 1 97 ? 5.500 -6.387 7.821 1.00 86.81 97 ASN A N 1
ATOM 778 C CA . ASN A 1 97 ? 6.648 -6.653 6.963 1.00 86.81 97 ASN A CA 1
ATOM 779 C C . ASN A 1 97 ? 6.352 -7.845 6.037 1.00 86.81 97 ASN A C 1
ATOM 781 O O . ASN A 1 97 ? 6.360 -9.002 6.469 1.00 86.81 97 ASN A O 1
ATOM 785 N N . ILE A 1 98 ? 6.101 -7.563 4.760 1.00 82.50 98 ILE A N 1
ATOM 786 C CA . ILE A 1 98 ? 5.852 -8.575 3.733 1.00 82.50 98 ILE A CA 1
ATOM 787 C C . ILE A 1 98 ? 7.099 -8.759 2.864 1.00 82.50 98 ILE A C 1
ATOM 789 O O . ILE A 1 98 ? 7.603 -7.823 2.256 1.00 82.50 98 ILE A O 1
ATOM 793 N N . ARG A 1 99 ? 7.594 -10.000 2.781 1.00 73.19 99 ARG A N 1
ATOM 794 C CA . ARG A 1 99 ? 8.822 -10.328 2.031 1.00 73.19 99 ARG A CA 1
ATOM 795 C C . ARG A 1 99 ? 8.702 -10.064 0.527 1.00 73.19 99 ARG A C 1
ATOM 797 O O . ARG A 1 99 ? 9.702 -9.772 -0.116 1.00 73.19 99 ARG A O 1
ATOM 804 N N . ASP A 1 100 ? 7.506 -10.241 -0.024 1.00 77.75 100 ASP A N 1
ATOM 805 C CA . ASP A 1 100 ? 7.223 -10.006 -1.436 1.00 77.75 100 ASP A CA 1
ATOM 806 C C . ASP A 1 100 ? 5.830 -9.354 -1.570 1.00 77.75 100 ASP A C 1
ATOM 808 O O . ASP A 1 100 ? 4.812 -10.041 -1.416 1.00 77.75 100 ASP A O 1
ATOM 812 N N . PRO A 1 101 ? 5.761 -8.029 -1.799 1.00 75.50 101 PRO A N 1
ATOM 813 C CA . PRO A 1 101 ? 4.504 -7.298 -1.967 1.00 75.50 101 PRO A CA 1
ATOM 814 C C . PRO A 1 101 ? 3.801 -7.607 -3.296 1.00 75.50 101 PRO A C 1
ATOM 816 O O . PRO A 1 101 ? 2.607 -7.344 -3.436 1.00 75.50 101 PRO A O 1
ATOM 819 N N . LEU A 1 102 ? 4.527 -8.167 -4.268 1.00 80.00 102 LEU A N 1
ATOM 820 C CA . LEU A 1 102 ? 4.000 -8.552 -5.575 1.00 80.00 102 LEU A CA 1
ATOM 821 C C . LEU A 1 102 ? 3.526 -10.002 -5.597 1.00 80.00 102 LEU A C 1
ATOM 823 O O . LEU A 1 102 ? 2.744 -10.366 -6.482 1.00 80.00 102 LEU A O 1
ATOM 827 N N . HIS A 1 103 ? 3.970 -10.820 -4.638 1.00 73.62 103 HIS A N 1
ATOM 828 C CA . HIS A 1 103 ? 3.518 -12.193 -4.510 1.00 73.62 103 HIS A CA 1
ATOM 829 C C . HIS A 1 103 ? 2.007 -12.220 -4.333 1.00 73.62 103 HIS A C 1
ATOM 831 O O . HIS A 1 103 ? 1.470 -11.801 -3.307 1.00 73.62 103 HIS A O 1
ATOM 837 N N . GLN A 1 104 ? 1.326 -12.782 -5.324 1.00 63.91 104 GLN A N 1
ATOM 838 C CA . GLN A 1 104 ? -0.046 -13.216 -5.166 1.00 63.91 104 GLN A CA 1
ATOM 839 C C . GLN A 1 104 ? -0.001 -14.489 -4.330 1.00 63.91 104 GLN A C 1
ATOM 841 O O . GLN A 1 104 ? -0.077 -15.598 -4.861 1.00 63.91 104 GLN A O 1
ATOM 846 N N . ALA A 1 105 ? 0.118 -14.345 -3.004 1.00 57.75 105 ALA A N 1
ATOM 847 C CA . ALA A 1 105 ? -0.384 -15.423 -2.173 1.00 57.75 105 ALA A CA 1
ATOM 848 C C . ALA A 1 105 ? -1.834 -15.654 -2.628 1.00 57.75 105 ALA A C 1
ATOM 850 O O . ALA A 1 105 ? -2.496 -14.707 -3.070 1.00 57.75 105 ALA A O 1
ATOM 851 N N . PRO A 1 106 ? -2.376 -16.870 -2.542 1.00 56.03 106 PRO A N 1
ATOM 852 C CA . PRO A 1 106 ? -3.814 -17.014 -2.521 1.00 56.03 106 PRO A CA 1
ATOM 853 C C . PRO A 1 106 ? -4.275 -16.277 -1.261 1.00 56.03 106 PRO A C 1
ATOM 855 O O . PRO A 1 106 ? -4.395 -16.858 -0.184 1.00 56.03 106 PRO A O 1
ATOM 858 N N . CYS A 1 107 ? -4.473 -14.963 -1.370 1.00 58.03 107 CYS A N 1
ATOM 859 C CA . CYS A 1 107 ? -5.155 -14.127 -0.408 1.00 58.03 107 CYS A CA 1
ATOM 860 C C . CYS A 1 107 ? -6.595 -14.600 -0.516 1.00 58.03 107 CYS A C 1
ATOM 862 O O . CYS A 1 107 ? -7.425 -13.995 -1.193 1.00 58.03 107 CYS A O 1
ATOM 864 N N . GLY A 1 108 ? -6.845 -15.793 0.028 1.00 61.50 108 GLY A N 1
ATOM 865 C CA . GLY A 1 108 ? -8.134 -16.434 -0.034 1.00 61.50 108 GLY A CA 1
ATOM 866 C C . GLY A 1 108 ? -9.127 -15.409 0.467 1.00 61.50 108 GLY A C 1
ATOM 867 O O . GLY A 1 108 ? -8.827 -14.666 1.407 1.00 61.50 108 GLY A O 1
ATOM 868 N N . HIS A 1 109 ? -10.289 -15.339 -0.170 1.00 68.94 109 HIS A N 1
ATOM 869 C CA . HIS A 1 109 ? -11.380 -14.471 0.268 1.00 68.94 109 HIS A CA 1
ATOM 870 C C . HIS A 1 109 ? -11.572 -14.520 1.798 1.00 68.94 109 HIS A C 1
ATOM 872 O O . HIS A 1 109 ? -11.906 -13.514 2.420 1.00 68.94 109 HIS A O 1
ATOM 878 N N . ASP A 1 110 ? -11.253 -15.656 2.421 1.00 80.69 110 ASP A N 1
ATOM 879 C CA . ASP A 1 110 ? -11.233 -15.866 3.863 1.00 80.69 110 ASP A CA 1
ATOM 880 C C . ASP A 1 110 ? -10.235 -14.996 4.644 1.00 80.69 110 ASP A C 1
ATOM 882 O O . ASP A 1 110 ? -10.580 -14.517 5.721 1.00 80.69 110 ASP A O 1
ATOM 886 N N . ALA A 1 111 ? -9.013 -14.766 4.154 1.00 84.31 111 ALA A N 1
ATOM 887 C CA . ALA A 1 111 ? -8.038 -13.901 4.823 1.00 84.31 111 ALA A CA 1
ATOM 888 C C . ALA A 1 111 ? -8.531 -12.448 4.849 1.00 84.31 111 ALA A C 1
ATOM 890 O O . ALA A 1 111 ? -8.604 -11.847 5.922 1.00 84.31 111 ALA A O 1
ATOM 891 N N . LEU A 1 112 ? -8.978 -11.934 3.699 1.00 86.38 112 LEU A N 1
ATOM 892 C CA . LEU A 1 112 ? -9.593 -10.608 3.598 1.00 86.38 112 LEU A CA 1
ATOM 893 C C . LEU A 1 112 ? -10.834 -10.497 4.486 1.00 86.38 112 LEU A C 1
ATOM 895 O O . LEU A 1 112 ? -10.972 -9.527 5.225 1.00 86.38 112 LEU A O 1
ATOM 899 N N . LYS A 1 113 ? -11.707 -11.511 4.486 1.00 87.31 113 LYS A N 1
ATOM 900 C CA . LYS A 1 113 ? -12.913 -11.539 5.324 1.00 87.31 113 LYS A CA 1
ATOM 901 C C . LYS A 1 113 ? -12.581 -11.526 6.817 1.00 87.31 113 LYS A C 1
ATOM 903 O O . LYS A 1 113 ? -13.220 -10.794 7.574 1.00 87.31 113 LYS A O 1
ATOM 908 N N . ARG A 1 114 ? -11.587 -12.306 7.255 1.00 88.25 114 ARG A N 1
ATOM 909 C CA . ARG A 1 114 ? -11.145 -12.339 8.660 1.00 88.25 114 ARG A CA 1
ATOM 910 C C . ARG A 1 114 ? -10.583 -10.993 9.099 1.00 88.25 114 ARG A C 1
ATOM 912 O O . ARG A 1 114 ? -10.993 -10.481 10.138 1.00 88.25 114 ARG A O 1
ATOM 919 N N . VAL A 1 115 ? -9.688 -10.408 8.305 1.00 90.12 115 VAL A N 1
ATOM 920 C CA . VAL A 1 115 ? -9.089 -9.107 8.624 1.00 90.12 115 VAL A CA 1
ATOM 921 C C . VAL A 1 115 ? -10.141 -8.001 8.601 1.00 90.12 115 VAL A C 1
ATOM 923 O O . VAL A 1 115 ? -10.204 -7.211 9.536 1.00 90.12 115 VAL A O 1
ATOM 926 N N . HIS A 1 116 ? -11.034 -7.994 7.611 1.00 91.12 116 HIS A N 1
ATOM 927 C CA . HIS A 1 116 ? -12.168 -7.074 7.573 1.00 91.12 116 HIS A CA 1
ATOM 928 C C . HIS A 1 116 ? -13.015 -7.174 8.845 1.00 91.12 116 HIS A C 1
ATOM 930 O O . HIS A 1 116 ? -13.309 -6.159 9.465 1.00 91.12 116 HIS A O 1
ATOM 936 N N . THR A 1 117 ? -13.391 -8.389 9.256 1.00 91.25 117 THR A N 1
ATOM 937 C CA . THR A 1 117 ? -14.197 -8.611 10.469 1.00 91.25 117 TH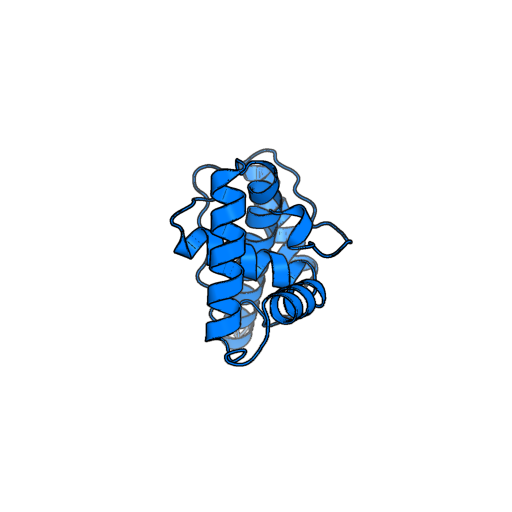R A CA 1
ATOM 938 C C . THR A 1 117 ? -13.479 -8.083 11.715 1.00 91.25 117 THR A C 1
ATOM 940 O O . THR A 1 117 ? -14.100 -7.435 12.552 1.00 91.25 117 THR A O 1
ATOM 943 N N . ARG A 1 118 ? -12.159 -8.299 11.821 1.00 93.62 118 ARG A N 1
ATOM 944 C CA . ARG A 1 118 ? -11.330 -7.750 12.905 1.00 93.62 118 ARG A CA 1
ATOM 945 C C . ARG A 1 118 ? -11.333 -6.220 12.904 1.00 93.62 118 ARG A C 1
ATOM 947 O O . ARG A 1 118 ? -11.531 -5.625 13.959 1.00 93.62 118 ARG A O 1
ATOM 954 N N . ILE A 1 119 ? -11.089 -5.594 11.751 1.00 92.75 119 ILE A N 1
ATOM 955 C CA . ILE A 1 119 ? -11.039 -4.130 11.626 1.00 92.75 119 ILE A CA 1
ATOM 956 C C . ILE A 1 119 ? -12.403 -3.521 11.958 1.00 92.75 119 ILE A C 1
ATOM 958 O O . ILE A 1 119 ? -12.470 -2.548 12.702 1.00 92.75 119 ILE A O 1
ATOM 962 N N . GLU A 1 120 ? -13.488 -4.114 11.464 1.00 93.94 120 GLU A N 1
ATOM 963 C CA . GLU A 1 120 ? -14.849 -3.664 11.755 1.00 93.94 120 GLU A CA 1
ATOM 964 C C . GLU A 1 120 ? -15.164 -3.772 13.251 1.00 93.94 120 GLU A C 1
ATOM 966 O O . GLU A 1 120 ? -15.658 -2.813 13.835 1.00 93.94 120 GLU A O 1
ATOM 971 N N . ALA A 1 121 ? -14.799 -4.883 13.896 1.00 93.44 121 ALA A N 1
ATOM 972 C CA . ALA A 1 121 ? -15.002 -5.063 15.332 1.00 93.44 121 ALA A CA 1
ATOM 973 C C . ALA A 1 121 ? -14.164 -4.095 16.188 1.00 93.44 121 ALA A C 1
ATOM 975 O O . ALA A 1 121 ? -14.658 -3.584 17.189 1.00 93.44 121 ALA A O 1
ATOM 976 N N . LYS A 1 122 ? -12.903 -3.839 15.811 1.00 94.56 122 LYS A N 1
ATOM 977 C CA . LYS A 1 122 ? -11.981 -2.988 16.583 1.00 94.56 122 LYS A CA 1
ATOM 978 C C . LYS A 1 122 ? -12.230 -1.492 16.369 1.00 94.56 122 LYS A C 1
ATOM 980 O O . LYS A 1 122 ? -12.122 -0.722 17.315 1.00 94.56 122 LYS A O 1
ATOM 985 N N . HIS A 1 123 ? -12.552 -1.084 15.141 1.00 93.81 123 HIS A N 1
ATOM 986 C CA . HIS A 1 123 ? -12.575 0.329 14.728 1.00 93.81 123 HIS A CA 1
ATOM 987 C C . HIS A 1 123 ? -13.950 0.830 14.283 1.00 93.81 123 HIS A C 1
ATOM 989 O O . HIS A 1 123 ? -14.104 2.011 13.968 1.00 93.81 123 HIS A O 1
ATOM 995 N N . GLY A 1 124 ? -14.944 -0.054 14.164 1.00 93.25 124 GLY A N 1
ATOM 996 C CA . GLY A 1 124 ? -16.241 0.284 13.574 1.00 93.25 124 GLY A CA 1
ATOM 997 C C . GLY A 1 124 ? -16.141 0.698 12.101 1.00 93.25 124 GLY A C 1
ATOM 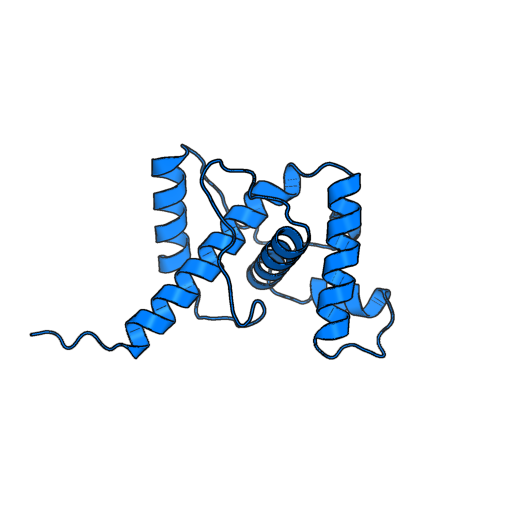998 O O . GLY A 1 124 ? -17.010 1.412 11.599 1.00 93.25 124 GLY A O 1
ATOM 999 N N . LYS A 1 125 ? -15.055 0.324 11.404 1.00 91.38 125 LYS A N 1
ATOM 1000 C CA . LYS A 1 125 ? -14.807 0.701 10.006 1.00 91.38 125 LYS A CA 1
ATOM 1001 C C . LYS A 1 125 ? -14.973 -0.486 9.077 1.00 91.38 125 LYS A C 1
ATOM 1003 O O . LYS A 1 125 ? -14.325 -1.516 9.230 1.00 91.38 125 LYS A O 1
ATOM 1008 N N . ARG A 1 126 ? -15.794 -0.281 8.051 1.00 91.06 126 ARG A N 1
ATOM 1009 C CA . ARG A 1 126 ? -16.002 -1.237 6.972 1.00 91.06 126 ARG A CA 1
ATOM 1010 C C . ARG A 1 126 ? -15.207 -0.810 5.744 1.00 91.06 126 ARG A C 1
ATOM 1012 O O . ARG A 1 126 ? -15.604 0.123 5.052 1.00 91.06 126 ARG A O 1
ATOM 1019 N N . ILE A 1 127 ? -14.085 -1.476 5.487 1.00 90.06 127 ILE A N 1
ATOM 1020 C CA . ILE A 1 127 ? -13.197 -1.158 4.361 1.00 90.06 127 ILE A CA 1
ATOM 1021 C C . ILE A 1 127 ? -13.432 -2.173 3.247 1.00 90.06 127 ILE A C 1
ATOM 1023 O O . ILE A 1 127 ? -13.414 -3.376 3.488 1.00 90.06 127 ILE A O 1
ATOM 1027 N N . ARG A 1 128 ? -13.635 -1.705 2.017 1.00 87.62 128 ARG A N 1
ATOM 1028 C CA . ARG A 1 128 ? -13.759 -2.570 0.842 1.00 87.62 128 ARG A CA 1
ATOM 1029 C C . ARG A 1 128 ? -12.640 -2.238 -0.122 1.00 87.62 128 ARG A C 1
ATOM 1031 O O . ARG A 1 128 ? -12.498 -1.081 -0.492 1.00 87.62 128 ARG A O 1
ATOM 1038 N N . ILE A 1 129 ? -11.893 -3.255 -0.537 1.00 86.62 129 ILE A N 1
ATOM 1039 C CA . ILE A 1 129 ? -10.934 -3.106 -1.627 1.00 86.62 129 ILE A CA 1
ATOM 1040 C C . ILE A 1 129 ? -11.726 -2.841 -2.908 1.00 86.62 129 ILE A C 1
ATOM 1042 O O . ILE A 1 129 ? -12.635 -3.606 -3.242 1.00 86.62 129 ILE A O 1
ATOM 1046 N N . GLY A 1 130 ? -11.414 -1.741 -3.593 1.00 85.00 130 GLY A N 1
ATOM 1047 C CA . GLY A 1 130 ? -12.022 -1.421 -4.883 1.00 85.00 130 GLY A CA 1
ATOM 1048 C C . GLY A 1 130 ? -11.799 -2.524 -5.926 1.00 85.00 130 GLY A C 1
ATOM 1049 O O . GLY A 1 130 ? -10.851 -3.300 -5.845 1.00 85.00 130 GLY A O 1
ATOM 1050 N N . ALA A 1 131 ? -12.670 -2.601 -6.932 1.00 82.56 131 ALA A N 1
ATOM 1051 C CA . ALA A 1 131 ? -12.481 -3.527 -8.054 1.00 82.56 131 ALA A CA 1
ATOM 1052 C C . ALA A 1 131 ? -11.512 -2.968 -9.112 1.00 82.56 131 ALA A C 1
ATOM 1054 O O . ALA A 1 131 ? -10.791 -3.721 -9.762 1.00 82.56 131 ALA A O 1
ATOM 1055 N N . THR A 1 132 ? -11.486 -1.644 -9.273 1.00 86.12 132 THR A N 1
ATOM 1056 C CA . THR A 1 132 ? -10.648 -0.950 -10.257 1.00 86.12 132 THR A CA 1
ATOM 1057 C C . THR A 1 132 ? -9.216 -0.823 -9.742 1.00 86.12 132 THR A C 1
ATOM 1059 O O . THR A 1 132 ? -9.054 -0.357 -8.614 1.00 86.12 132 THR A O 1
ATOM 1062 N N . PRO A 1 133 ? -8.178 -1.178 -10.519 1.00 85.88 133 PRO A N 1
ATOM 1063 C CA . PRO A 1 133 ? -6.790 -0.872 -10.175 1.00 85.88 133 PRO A CA 1
ATOM 1064 C C . PRO A 1 133 ? -6.580 0.621 -9.893 1.00 85.88 133 PRO A C 1
ATOM 1066 O O . PRO A 1 133 ? -7.270 1.473 -10.447 1.00 85.88 133 PRO A O 1
ATOM 1069 N N . LEU A 1 134 ? -5.632 0.932 -9.016 1.00 87.94 134 LEU A N 1
ATOM 1070 C CA . LEU A 1 134 ? -5.150 2.287 -8.781 1.00 87.94 134 LEU A CA 1
ATOM 1071 C C . LEU A 1 134 ? -4.359 2.781 -9.996 1.00 87.94 134 LEU A C 1
ATOM 1073 O O . LEU A 1 134 ? -3.612 2.013 -10.608 1.00 87.94 134 LEU A O 1
ATOM 1077 N N . SER A 1 135 ? -4.464 4.076 -10.289 1.00 86.75 135 SER A N 1
ATOM 1078 C CA . SER A 1 135 ? -3.569 4.761 -11.218 1.00 86.75 135 SER A CA 1
ATOM 1079 C C . SER A 1 135 ? -2.615 5.677 -10.459 1.00 86.75 135 SER A C 1
ATOM 1081 O O . SER A 1 135 ? -3.045 6.504 -9.658 1.00 86.75 135 SER A O 1
ATOM 1083 N N . MET A 1 136 ? -1.312 5.599 -10.749 1.00 81.44 136 MET A N 1
ATOM 1084 C CA . MET A 1 136 ? -0.331 6.535 -10.171 1.00 81.44 136 MET A CA 1
ATOM 1085 C C . MET A 1 136 ? -0.641 8.003 -10.470 1.00 81.44 136 MET A C 1
ATOM 1087 O O . MET A 1 136 ? -0.322 8.865 -9.662 1.00 81.44 136 MET A O 1
ATOM 1091 N N . SER A 1 137 ? -1.291 8.290 -11.598 1.00 77.12 137 SER A N 1
ATOM 1092 C CA . SER A 1 137 ? -1.691 9.655 -11.952 1.00 77.12 137 SER A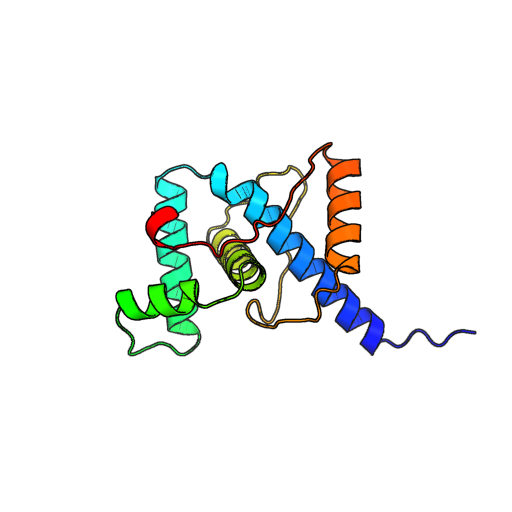 CA 1
ATOM 1093 C C . SER A 1 137 ? -2.864 10.181 -11.116 1.00 77.12 137 SER A C 1
ATOM 1095 O O . SER A 1 137 ? -3.068 11.384 -11.058 1.00 77.12 137 SER A O 1
ATOM 1097 N N . GLU A 1 138 ? -3.651 9.301 -10.492 1.00 73.06 138 GLU A N 1
ATOM 1098 C CA . GLU A 1 138 ? -4.749 9.678 -9.584 1.00 73.06 138 GLU A CA 1
ATOM 1099 C C . GLU A 1 138 ? -4.253 9.889 -8.145 1.00 73.06 138 GLU A C 1
ATOM 1101 O O . GLU A 1 138 ? -4.979 10.412 -7.298 1.00 73.06 138 GLU A O 1
ATOM 1106 N N . MET A 1 139 ? -3.020 9.455 -7.864 1.00 74.56 139 MET A N 1
ATOM 1107 C CA . MET A 1 139 ? -2.363 9.567 -6.564 1.00 74.56 139 MET A CA 1
ATOM 1108 C C . MET A 1 139 ? -1.367 10.732 -6.494 1.00 74.56 139 MET A C 1
ATOM 1110 O O . MET A 1 139 ? -0.809 10.927 -5.425 1.00 74.56 139 MET A O 1
ATOM 1114 N N . SER A 1 140 ? -1.131 11.470 -7.588 1.00 61.47 140 SER A N 1
ATOM 1115 C CA . SER A 1 140 ? -0.187 12.601 -7.685 1.00 61.47 140 SER A CA 1
ATOM 1116 C C . SER A 1 140 ? -0.863 13.964 -7.640 1.00 61.47 140 SER A C 1
ATOM 1118 O O . SER A 1 140 ? -1.948 14.064 -8.256 1.00 61.47 140 SER A O 1
#

Foldseek 3Di:
DPPPDVVVVVLLVLLLLLLLLLQLLQQQLVVDDLVVLVQLLVLLLVVQCVVPVVPDDSVVSQVVLQPAFQSLNSLSSSVSCVVVVNARPAPPDGRDDRPHSRDPRCSPVVSNVVSQVVCCVPPVDRTDRDRHHDGSVVSD

Sequence (140 aa):
MQYFNIFDYLVHSKAKDQAENALLAEYTLPKLDGLCKQQLVEQLEFILRAAGLPSVTQRNIRTTFNNYSRLQQLNLVALALQDLDIAPALDNEVWNNIRDPLHQAPCGHDALKRVHTRIEAKHGKRIRIGATPLSMSEMS

Radius of gyration: 15.55 Å; chains: 1; bounding box: 33×52×36 Å

pLDDT: mean 83.41, std 13.94, range [39.47, 96.5]